Protein 3RKQ (pdb70)

Structure (mmCIF, N/CA/C/O backbone):
data_3RKQ
#
_entry.id   3RKQ
#
_cell.length_a   71.450
_cell.length_b   71.450
_cell.length_c   94.330
_cell.angle_alpha   90.00
_cell.angle_beta   90.00
_cell.angle_gamma   120.00
#
_symmetry.space_group_name_H-M   'P 65'
#
loop_
_entity.id
_entity.type
_entity.pdbx_description
1 polymer 'Homeobox protein Nkx-2.5'
2 polymer 'ANF-242 DNA'
3 polymer 'ANF-242 DNA'
4 non-polymer 'MAGNESIUM ION'
5 water water
#
loop_
_atom_site.group_PDB
_atom_site.id
_atom_site.type_symbol
_atom_site.label_atom_id
_atom_site.label_alt_id
_atom_site.label_comp_id
_atom_site.label_asym_id
_atom_site.label_entity_id
_atom_site.label_seq_id
_atom_site.pdbx_PDB_ins_code
_atom_site.Cartn_x
_atom_site.Cartn_y
_atom_site.Cartn_z
_atom_site.occupancy
_atom_site.B_iso_or_equiv
_atom_site.auth_seq_id
_atom_site.auth_comp_id
_atom_site.auth_asym_id
_atom_site.auth_atom_id
_atom_site.pdbx_PDB_model_num
ATOM 1 N N . GLY A 1 1 ? -48.536 35.649 -10.355 1.00 19.62 137 GLY A N 1
ATOM 2 C CA . GLY A 1 1 ? -48.037 35.102 -11.644 1.00 22.36 137 GLY A CA 1
ATOM 3 C C . GLY A 1 1 ? -48.553 33.702 -11.925 1.00 23.44 137 GLY A C 1
ATOM 4 O O . GLY A 1 1 ? -49.158 33.069 -11.061 1.00 23.73 137 GLY A O 1
ATOM 5 N N . ARG A 1 2 ? -48.325 33.213 -13.139 1.00 24.30 138 ARG A N 1
ATOM 6 C CA . ARG A 1 2 ? -48.767 31.872 -13.500 1.00 25.49 138 ARG A CA 1
ATOM 7 C C . ARG A 1 2 ? -47.903 30.844 -12.764 1.00 25.21 138 ARG A C 1
ATOM 8 O O . ARG A 1 2 ? -46.699 31.034 -12.605 1.00 25.19 138 ARG A O 1
ATOM 16 N N . ARG A 1 3 ? -48.521 29.764 -12.302 1.00 25.11 139 ARG A N 1
ATOM 17 C CA . ARG A 1 3 ? -47.787 28.714 -11.606 1.00 24.75 139 ARG A CA 1
ATOM 18 C C . ARG A 1 3 ? -48.220 27.368 -12.174 1.00 24.12 139 ARG A C 1
ATOM 19 O O . ARG A 1 3 ? -49.332 27.241 -12.676 1.00 24.37 139 ARG A O 1
ATOM 27 N N . LYS A 1 4 ? -47.339 26.374 -12.118 1.00 23.52 140 LYS A N 1
ATOM 28 C CA . LYS A 1 4 ? -47.647 25.061 -12.680 1.00 24.38 140 LYS A CA 1
ATOM 29 C C . LYS A 1 4 ? -48.943 24.472 -12.126 1.00 22.88 140 LYS A C 1
ATOM 30 O O . LYS A 1 4 ? -49.210 24.556 -10.928 1.00 23.25 140 LYS A O 1
ATOM 36 N N . PRO A 1 5 ? -49.770 23.868 -13.000 1.00 21.91 141 PRO A N 1
ATOM 37 C CA . PRO A 1 5 ? -51.040 23.270 -12.575 1.00 21.20 141 PRO A CA 1
ATOM 38 C C . PRO A 1 5 ? -50.926 21.864 -11.976 1.00 20.99 141 PRO A C 1
ATOM 39 O O . PRO A 1 5 ? -50.039 21.081 -12.330 1.00 20.14 141 PRO A O 1
ATOM 43 N N . ARG A 1 6 ? -51.839 21.564 -11.061 1.00 20.87 142 ARG A N 1
ATOM 44 C CA . ARG A 1 6 ? -51.900 20.252 -10.441 1.00 20.08 142 ARG A CA 1
ATOM 45 C C . ARG A 1 6 ? -52.557 19.372 -11.498 1.00 20.27 142 ARG A C 1
ATOM 46 O O . ARG A 1 6 ? -53.614 19.719 -12.012 1.00 21.64 142 ARG A O 1
ATOM 54 N N . VAL A 1 7 ? -51.924 18.257 -11.848 1.00 19.65 143 VAL A N 1
ATOM 55 C CA . VAL A 1 7 ? -52.497 17.349 -12.829 1.00 19.67 143 VAL A CA 1
ATOM 56 C C . VAL A 1 7 ? -52.986 16.077 -12.135 1.00 18.96 143 VAL A C 1
ATOM 57 O O . VAL A 1 7 ? -52.270 15.458 -11.353 1.00 15.93 143 VAL A O 1
ATOM 61 N N . LEU A 1 8 ? -54.231 15.712 -12.419 1.00 18.61 144 LEU A N 1
ATOM 62 C CA . LEU A 1 8 ? -54.838 14.532 -11.834 1.00 17.53 144 LEU A CA 1
ATOM 63 C C . LEU A 1 8 ? -54.184 13.276 -12.393 1.00 16.68 144 LEU A C 1
ATOM 64 O O . LEU A 1 8 ? -53.592 13.294 -13.479 1.00 15.72 144 LEU A O 1
ATOM 69 N N . PHE A 1 9 ? -54.273 12.189 -11.631 1.00 15.45 145 PHE A N 1
ATOM 70 C CA . PHE A 1 9 ? -53.720 10.921 -12.072 1.00 15.05 145 PHE A CA 1
ATOM 71 C C . PHE A 1 9 ? -54.840 10.193 -12.813 1.00 13.53 145 PHE A C 1
ATOM 72 O O . PHE A 1 9 ? -56.011 10.305 -12.448 1.00 15.07 145 PHE A O 1
ATOM 80 N N . SER A 1 10 ? -54.478 9.469 -13.864 1.00 13.99 146 SER A N 1
ATOM 81 C CA . SER A 1 10 ? -55.460 8.754 -14.670 1.00 14.16 146 SER A CA 1
ATOM 82 C C . SER A 1 10 ? -56.119 7.618 -13.908 1.00 15.17 146 SER A C 1
ATOM 83 O O . SER A 1 10 ? -55.615 7.144 -12.884 1.00 14.81 146 SER A O 1
ATOM 86 N N . GLN A 1 11 ? -57.259 7.180 -14.414 1.00 14.94 147 GLN A N 1
ATOM 87 C CA . GLN A 1 11 ? -57.966 6.099 -13.769 1.00 16.97 147 GLN A CA 1
ATOM 88 C C . GLN A 1 11 ? -57.019 4.909 -13.681 1.00 15.47 147 GLN A C 1
ATOM 89 O O . GLN A 1 11 ? -56.947 4.239 -12.656 1.00 16.32 147 GLN A O 1
ATOM 95 N N . ALA A 1 12 ? -56.274 4.668 -14.754 1.00 16.05 148 ALA A N 1
ATOM 96 C CA . ALA A 1 12 ? -55.330 3.555 -14.801 1.00 15.08 148 ALA A CA 1
ATOM 97 C C . ALA A 1 12 ? -54.224 3.689 -13.746 1.00 15.07 148 ALA A C 1
ATOM 98 O O . ALA A 1 12 ? -53.872 2.706 -13.097 1.00 14.14 148 ALA A O 1
ATOM 100 N N . GLN A 1 13 ? -53.680 4.895 -13.575 1.00 14.23 149 GLN A N 1
ATOM 101 C CA . GLN A 1 13 ? -52.629 5.120 -12.576 1.00 14.28 149 GLN A CA 1
ATOM 102 C C . GLN A 1 13 ? -53.159 4.910 -11.153 1.00 13.62 149 GLN A C 1
ATOM 103 O O . GLN A 1 13 ? -52.539 4.223 -10.346 1.00 14.49 149 GLN A O 1
ATOM 109 N N . VAL A 1 14 ? -54.306 5.510 -10.845 1.00 15.11 150 VAL A N 1
ATOM 110 C CA . VAL A 1 14 ? -54.904 5.389 -9.517 1.00 13.58 150 VAL A CA 1
ATOM 111 C C . VAL A 1 14 ? -55.258 3.937 -9.223 1.00 14.93 150 VAL A C 1
ATOM 112 O O . VAL A 1 14 ? -55.139 3.481 -8.087 1.00 14.88 150 VAL A O 1
ATOM 116 N N . TYR A 1 15 ? -55.694 3.212 -10.251 1.00 15.38 151 TYR A N 1
ATOM 117 C CA . TYR A 1 15 ? -56.057 1.811 -10.082 1.00 16.04 151 TYR A CA 1
ATOM 118 C C . TYR A 1 15 ? -54.825 1.011 -9.648 1.00 14.84 151 TYR A C 1
ATOM 119 O O . TYR A 1 15 ? -54.895 0.185 -8.742 1.00 13.70 151 TYR A O 1
ATOM 128 N N . GLU A 1 16 ? -53.695 1.269 -10.297 1.00 14.05 152 GLU A N 1
ATOM 129 C CA . GLU A 1 16 ? -52.453 0.578 -9.971 1.00 14.43 152 GLU A CA 1
ATOM 130 C C . GLU A 1 16 ? -51.927 0.998 -8.592 1.00 14.36 152 GLU A C 1
ATOM 131 O O . GLU A 1 16 ? -51.360 0.183 -7.859 1.00 13.58 152 GLU A O 1
ATOM 137 N N . LEU A 1 17 ? -52.112 2.270 -8.242 1.00 13.70 153 LEU A N 1
ATOM 138 C CA . LEU A 1 17 ? -51.672 2.773 -6.944 1.00 12.26 153 LEU A CA 1
ATOM 139 C C . LEU A 1 17 ? -52.491 2.113 -5.835 1.00 13.22 153 LEU A C 1
ATOM 140 O O . LEU A 1 17 ? -51.940 1.671 -4.832 1.00 13.70 153 LEU A O 1
ATOM 145 N N . GLU A 1 18 ? -53.810 2.049 -6.027 1.00 13.34 154 GLU A N 1
ATOM 146 C CA . GLU A 1 18 ? -54.711 1.433 -5.053 1.00 13.82 154 GLU A CA 1
ATOM 147 C C . GLU A 1 18 ? -54.447 -0.074 -4.957 1.00 12.99 154 GLU A C 1
ATOM 148 O O . GLU A 1 18 ? -54.685 -0.683 -3.922 1.00 13.01 154 GLU A O 1
ATOM 154 N N . ARG A 1 19 ? -53.974 -0.675 -6.044 1.00 14.53 155 ARG A N 1
ATOM 155 C CA . ARG A 1 19 ? -53.674 -2.106 -6.046 1.00 14.02 155 ARG A CA 1
ATOM 156 C C . ARG A 1 19 ? -52.469 -2.359 -5.148 1.00 15.05 155 ARG A C 1
ATOM 157 O O . ARG A 1 19 ? -52.500 -3.244 -4.301 1.00 14.15 155 ARG A O 1
ATOM 165 N N . ARG A 1 20 ? -51.407 -1.577 -5.343 1.00 15.45 156 ARG A N 1
ATOM 166 C CA . ARG A 1 20 ? -50.190 -1.710 -4.542 1.00 17.00 156 ARG A CA 1
ATOM 167 C C . ARG A 1 20 ? -50.474 -1.376 -3.068 1.00 16.24 156 ARG A C 1
ATOM 168 O O . ARG A 1 20 ? -49.915 -2.003 -2.172 1.00 15.80 156 ARG A O 1
ATOM 176 N N . PHE A 1 21 ? -51.339 -0.393 -2.823 1.00 14.93 157 PHE A N 1
ATOM 177 C CA . PHE A 1 21 ? -51.674 0.022 -1.461 1.00 14.83 157 PHE A CA 1
ATOM 178 C C . PHE A 1 21 ? -52.357 -1.098 -0.664 1.00 15.95 157 PHE A C 1
ATOM 179 O O . PHE A 1 21 ? -52.230 -1.166 0.561 1.00 15.89 157 PHE A O 1
ATOM 187 N N . LYS A 1 22 ? -53.083 -1.967 -1.360 1.00 15.49 158 LYS A N 1
ATOM 188 C CA . LYS A 1 22 ? -53.750 -3.090 -0.712 1.00 16.66 158 LYS A CA 1
ATOM 189 C C . LYS A 1 22 ? -52.710 -4.154 -0.385 1.00 17.10 158 LYS A C 1
ATOM 190 O O . LYS A 1 22 ? -52.982 -5.073 0.386 1.00 18.51 158 LYS A O 1
ATOM 196 N N . GLN A 1 23 ? -51.523 -4.025 -0.978 1.00 16.34 159 GLN A N 1
ATOM 197 C CA . GLN A 1 23 ? -50.427 -4.960 -0.731 1.00 16.97 159 GLN A CA 1
ATOM 198 C C . GLN A 1 23 ? -49.465 -4.411 0.316 1.00 16.74 159 GLN A C 1
ATOM 199 O O . GLN A 1 23 ? -48.907 -5.167 1.105 1.00 17.64 159 GLN A O 1
ATOM 205 N N . GLN A 1 24 ? -49.257 -3.095 0.292 1.00 16.94 160 GLN A N 1
ATOM 206 C CA . GLN A 1 24 ? -48.334 -2.417 1.205 1.00 15.87 160 GLN A CA 1
ATOM 207 C C . GLN A 1 24 ? -48.780 -0.991 1.512 1.00 15.94 160 GLN A C 1
ATOM 208 O O . GLN A 1 24 ? -49.031 -0.201 0.597 1.00 15.11 160 GLN A O 1
ATOM 214 N N . ARG A 1 25 ? -48.860 -0.659 2.797 1.00 16.32 161 ARG A N 1
ATOM 215 C CA . ARG A 1 25 ? -49.248 0.684 3.217 1.00 15.72 161 ARG A CA 1
ATOM 216 C C . ARG A 1 25 ? -48.071 1.637 3.084 1.00 13.95 161 ARG A C 1
ATOM 217 O O . ARG A 1 25 ? -48.255 2.850 3.008 1.00 12.59 161 ARG A O 1
ATOM 225 N N . TYR A 1 26 ? -46.866 1.072 3.066 1.00 14.17 162 TYR A N 1
ATOM 226 C CA . TYR A 1 26 ? -45.633 1.840 2.944 1.00 14.69 162 TYR A CA 1
ATOM 227 C C . TYR A 1 26 ? -44.704 1.151 1.954 1.00 16.72 162 TYR A C 1
ATOM 228 O O . TYR A 1 26 ? -44.711 -0.078 1.842 1.00 15.70 162 TYR A O 1
ATOM 237 N N . LEU A 1 27 ? -43.898 1.950 1.256 1.00 16.73 163 LEU A N 1
ATOM 238 C CA . LEU A 1 27 ? -42.944 1.444 0.271 1.00 16.59 163 LEU A CA 1
ATOM 239 C C . LEU A 1 27 ? -41.542 1.960 0.582 1.00 17.13 163 LEU A C 1
ATOM 240 O O . LEU A 1 27 ? -41.379 3.008 1.200 1.00 18.02 163 LEU A O 1
ATOM 245 N N . SER A 1 28 ? -40.531 1.215 0.149 1.00 18.28 164 SER A N 1
ATOM 246 C CA . SER A 1 28 ? -39.149 1.631 0.334 1.00 19.28 164 SER A CA 1
ATOM 247 C C . SER A 1 28 ? -38.816 2.476 -0.895 1.00 19.53 164 SER A C 1
ATOM 248 O O . SER A 1 28 ? -39.612 2.538 -1.831 1.00 19.70 164 SER A O 1
ATOM 251 N N . ALA A 1 29 ? -37.653 3.124 -0.894 1.00 19.98 165 ALA A N 1
ATOM 252 C CA . ALA A 1 29 ? -37.244 3.962 -2.024 1.00 19.42 165 ALA A CA 1
ATOM 253 C C . ALA A 1 29 ? -37.178 3.161 -3.329 1.00 19.05 165 ALA A C 1
ATOM 254 O O . ALA A 1 29 ? -37.613 3.636 -4.373 1.00 18.38 165 ALA A O 1
ATOM 256 N N . PRO A 1 30 ? -36.622 1.938 -3.288 1.00 18.70 166 PRO A N 1
ATOM 257 C CA . PRO A 1 30 ? -36.540 1.137 -4.509 1.00 18.65 166 PRO A CA 1
ATOM 258 C C . PRO A 1 30 ? -37.929 0.772 -5.023 1.00 18.67 166 PRO A C 1
ATOM 259 O O . PRO A 1 30 ? -38.160 0.734 -6.230 1.00 19.74 166 PRO A O 1
ATOM 263 N N . GLU A 1 31 ? -38.845 0.499 -4.094 1.00 18.95 167 GLU A N 1
ATOM 264 C CA . GLU A 1 31 ? -40.219 0.136 -4.433 1.00 18.76 167 GLU A CA 1
ATOM 265 C C . GLU A 1 31 ? -40.970 1.351 -4.985 1.00 18.40 167 GLU A C 1
ATOM 266 O O . GLU A 1 31 ? -41.782 1.222 -5.909 1.00 18.03 167 GLU A O 1
ATOM 272 N N . ARG A 1 32 ? -40.694 2.522 -4.416 1.00 17.49 168 ARG A N 1
ATOM 273 C CA . ARG A 1 32 ? -41.332 3.765 -4.852 1.00 19.50 168 ARG A CA 1
ATOM 274 C C . ARG A 1 32 ? -40.849 4.229 -6.228 1.00 19.23 168 ARG A C 1
ATOM 275 O O . ARG A 1 32 ? -41.616 4.799 -7.007 1.00 17.28 168 ARG A O 1
ATOM 283 N N . ASP A 1 33 ? -39.573 3.991 -6.517 1.00 20.59 169 ASP A N 1
ATOM 284 C CA . ASP A 1 33 ? -38.999 4.387 -7.796 1.00 21.72 169 ASP A CA 1
ATOM 285 C C . ASP A 1 33 ? -39.436 3.447 -8.901 1.00 21.70 169 ASP A C 1
ATOM 286 O O . ASP A 1 33 ? -39.662 3.879 -10.029 1.00 23.61 169 ASP A O 1
ATOM 291 N N . GLN A 1 34 ? -39.553 2.161 -8.587 1.00 20.34 170 GLN A N 1
ATOM 292 C CA . GLN A 1 34 ? -39.964 1.199 -9.591 1.00 19.92 170 GLN A CA 1
ATOM 293 C C . GLN A 1 34 ? -41.422 1.415 -9.974 1.00 19.45 170 GLN A C 1
ATOM 294 O O . GLN A 1 34 ? -41.802 1.223 -11.131 1.00 20.18 170 GLN A O 1
ATOM 300 N N . LEU A 1 35 ? -42.237 1.823 -9.007 1.00 18.57 171 LEU A N 1
ATOM 301 C CA . LEU A 1 35 ? -43.656 2.077 -9.266 1.00 17.55 171 LEU A CA 1
ATOM 302 C C . LEU A 1 35 ? -43.814 3.383 -10.044 1.00 17.62 171 LEU A C 1
ATOM 303 O O . LEU A 1 35 ? -44.639 3.482 -10.948 1.00 16.53 171 LEU A O 1
ATOM 308 N N . ALA A 1 36 ? -43.010 4.380 -9.691 1.00 18.62 172 ALA A N 1
ATOM 309 C CA . ALA A 1 36 ? -43.053 5.670 -10.363 1.00 19.01 172 ALA A CA 1
ATOM 310 C C . ALA A 1 36 ? -42.710 5.474 -11.833 1.00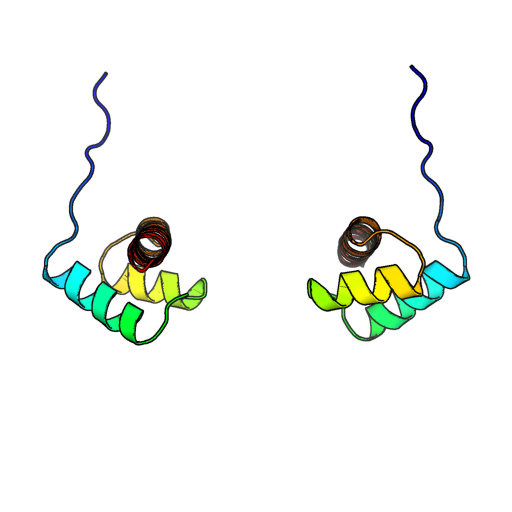 20.54 172 ALA A C 1
ATOM 311 O O . ALA A 1 36 ? -43.408 5.976 -12.718 1.00 21.16 172 ALA A O 1
ATOM 313 N N . SER A 1 37 ? -41.632 4.743 -12.094 1.00 21.13 173 SER A N 1
ATOM 314 C CA . SER A 1 37 ? -41.214 4.493 -13.470 1.00 23.37 173 SER A CA 1
ATOM 315 C C . SER A 1 37 ? -42.373 3.887 -14.255 1.00 23.74 173 SER A C 1
ATOM 316 O O . SER A 1 37 ? -42.723 4.371 -15.329 1.00 25.95 173 SER A O 1
ATOM 319 N N . VAL A 1 38 ? -42.959 2.829 -13.700 1.00 22.29 174 VAL A N 1
ATOM 320 C CA . VAL A 1 38 ? -44.085 2.120 -14.300 1.00 21.49 174 VAL A CA 1
ATOM 321 C C . VAL A 1 38 ? -45.287 3.000 -14.643 1.00 21.52 174 VAL A C 1
ATOM 322 O O . VAL A 1 38 ? -45.881 2.851 -15.708 1.00 21.10 174 VAL A O 1
ATOM 326 N N . LEU A 1 39 ? -45.645 3.905 -13.734 1.00 21.98 175 LEU A N 1
ATOM 327 C CA . LEU A 1 39 ? -46.808 4.784 -13.913 1.00 21.33 175 LEU A CA 1
ATOM 328 C C . LEU A 1 39 ? -46.575 6.118 -14.614 1.00 21.16 175 LEU A C 1
ATOM 329 O O . LEU A 1 39 ? -47.524 6.861 -14.840 1.00 21.08 175 LEU A O 1
ATOM 334 N N . LYS A 1 40 ? -45.326 6.425 -14.944 1.00 21.57 176 LYS A N 1
ATOM 335 C CA . LYS A 1 40 ? -44.988 7.690 -15.595 1.00 21.99 176 LYS A CA 1
ATOM 336 C C . LYS A 1 40 ? -45.181 8.888 -14.658 1.00 21.07 176 LYS A C 1
ATOM 337 O O . LYS A 1 40 ? -45.605 9.961 -15.088 1.00 21.60 176 LYS A O 1
ATOM 343 N N . LEU A 1 41 ? -44.889 8.688 -13.374 1.00 19.63 177 LEU A N 1
ATOM 344 C CA . LEU A 1 41 ? -44.985 9.750 -12.364 1.00 19.37 177 LEU A CA 1
ATOM 345 C C . LEU A 1 41 ? -43.620 9.801 -11.682 1.00 19.22 177 LEU A C 1
ATOM 346 O O . LEU A 1 41 ? -42.850 8.842 -11.785 1.00 21.12 177 LEU A O 1
ATOM 351 N N . THR A 1 42 ? -43.296 10.904 -11.016 1.00 18.68 178 THR A N 1
ATOM 352 C CA . THR A 1 42 ? -42.003 10.988 -10.345 1.00 18.76 178 THR A CA 1
ATOM 353 C C . THR A 1 42 ? -42.105 10.219 -9.044 1.00 19.88 178 THR A C 1
ATOM 354 O O . THR A 1 42 ? -43.204 9.890 -8.597 1.00 19.86 178 THR A O 1
ATOM 358 N N . SER A 1 43 ? -40.962 9.941 -8.429 1.00 20.74 179 SER A N 1
ATOM 359 C CA . SER A 1 43 ? -40.953 9.199 -7.179 1.00 21.50 179 SER A CA 1
ATOM 360 C C . SER A 1 43 ? -41.578 10.012 -6.051 1.00 20.10 179 SER A C 1
ATOM 361 O O . SER A 1 43 ? -42.114 9.450 -5.102 1.00 21.14 179 SER A O 1
ATOM 364 N N . THR A 1 44 ? -41.510 11.334 -6.156 1.00 20.89 180 THR A N 1
ATOM 365 C CA . THR A 1 44 ? -42.092 12.195 -5.135 1.00 20.88 180 THR A CA 1
ATOM 366 C C . THR A 1 44 ? -43.609 12.117 -5.193 1.00 19.86 180 THR A C 1
ATOM 367 O O . THR A 1 44 ? -44.273 12.036 -4.164 1.00 20.39 180 THR A O 1
ATOM 371 N N . GLN A 1 45 ? -44.161 12.140 -6.400 1.00 19.37 181 GLN A N 1
ATOM 372 C CA . GLN A 1 45 ? -45.607 12.067 -6.544 1.00 16.33 181 GLN A CA 1
ATOM 373 C C . GLN A 1 45 ? -46.124 10.762 -5.971 1.00 15.74 181 GLN A C 1
ATOM 374 O O . GLN A 1 45 ? -47.185 10.731 -5.351 1.00 15.95 181 GLN A O 1
ATOM 380 N N . VAL A 1 46 ? -45.371 9.687 -6.173 1.00 14.96 182 VAL A N 1
ATOM 381 C CA . VAL A 1 46 ? -45.767 8.384 -5.642 1.00 16.10 182 VAL A CA 1
ATOM 382 C C . VAL A 1 46 ? -45.677 8.433 -4.120 1.00 16.17 182 VAL A C 1
ATOM 383 O O . VAL A 1 46 ? -46.609 8.038 -3.418 1.00 14.23 182 VAL A O 1
ATOM 387 N N . LYS A 1 47 ? -44.554 8.942 -3.622 1.00 16.45 183 LYS A N 1
ATOM 388 C CA . LYS A 1 47 ? -44.323 9.076 -2.191 1.00 16.47 183 LYS A CA 1
ATOM 389 C C . LYS A 1 47 ? -45.455 9.882 -1.564 1.00 15.90 183 LYS A C 1
ATOM 390 O O . LYS A 1 47 ? -46.003 9.501 -0.528 1.00 15.98 183 LYS A O 1
ATOM 396 N N . ILE A 1 48 ? -45.801 10.997 -2.203 1.00 15.73 184 ILE A N 1
ATOM 397 C CA . ILE A 1 48 ? -46.864 11.871 -1.717 1.00 14.67 184 ILE A CA 1
ATOM 398 C C . ILE A 1 48 ? -48.248 11.221 -1.825 1.00 13.83 184 ILE A C 1
ATOM 399 O O . ILE A 1 48 ? -49.129 11.504 -1.011 1.00 15.08 184 ILE A O 1
ATOM 404 N N . TRP A 1 49 ? -48.446 10.354 -2.815 1.00 12.63 185 TRP A N 1
ATOM 405 C CA . TRP A 1 49 ? -49.737 9.694 -2.966 1.00 12.66 185 TRP A CA 1
ATOM 406 C C . TRP A 1 49 ? -49.960 8.680 -1.837 1.00 14.01 185 TRP A C 1
ATOM 407 O O . TRP A 1 49 ? -51.059 8.588 -1.279 1.00 15.41 185 TRP A O 1
ATOM 418 N N . PHE A 1 50 ? -48.920 7.924 -1.497 1.00 14.27 186 PHE A N 1
ATOM 419 C CA . PHE A 1 50 ? -49.020 6.940 -0.415 1.00 13.54 186 PHE A CA 1
ATOM 420 C C . PHE A 1 50 ? -49.217 7.647 0.919 1.00 13.53 186 PHE A C 1
ATOM 421 O O . PHE A 1 50 ? -49.934 7.155 1.786 1.00 13.53 186 PHE A O 1
ATOM 429 N N . GLN A 1 51 ? -48.575 8.805 1.070 1.00 14.53 187 GLN A N 1
ATOM 430 C CA . GLN A 1 51 ? -48.678 9.609 2.284 1.00 15.81 187 GLN A CA 1
ATOM 431 C C . GLN A 1 51 ? -50.132 10.040 2.439 1.00 15.31 187 GLN A C 1
ATOM 432 O O . GLN A 1 51 ? -50.753 9.819 3.481 1.00 15.02 187 GLN A O 1
ATOM 438 N N . ASN A 1 52 ? -50.675 10.640 1.380 1.00 14.47 188 ASN A N 1
ATOM 439 C CA . ASN A 1 52 ? -52.059 11.097 1.371 1.00 13.52 188 ASN A CA 1
ATOM 440 C C . ASN A 1 52 ? -53.047 9.955 1.533 1.00 13.25 188 ASN A C 1
ATOM 441 O O . ASN A 1 52 ? -54.027 10.083 2.262 1.00 14.31 188 ASN A O 1
ATOM 446 N N . ARG A 1 53 ? -52.800 8.846 0.839 1.00 12.96 189 ARG A N 1
ATOM 447 C CA . ARG A 1 53 ? -53.701 7.703 0.907 1.00 14.96 189 ARG A CA 1
ATOM 448 C C . ARG A 1 53 ? -53.788 7.178 2.335 1.00 15.29 189 ARG A C 1
ATOM 449 O O . ARG A 1 53 ? -54.865 6.844 2.826 1.00 16.67 189 ARG A O 1
ATOM 457 N N . ARG A 1 54 ? -52.648 7.119 3.009 1.00 16.10 190 ARG A N 1
ATOM 458 C CA . ARG A 1 54 ? -52.618 6.658 4.387 1.00 15.36 190 ARG A CA 1
ATOM 459 C C . ARG A 1 54 ? -53.418 7.590 5.306 1.00 16.26 190 ARG A C 1
ATOM 460 O O . ARG A 1 54 ? -54.214 7.132 6.124 1.00 16.00 190 ARG A O 1
ATOM 468 N N . TYR A 1 55 ? -53.209 8.895 5.176 1.00 16.51 191 TYR A N 1
ATOM 469 C CA . TYR A 1 55 ? -53.935 9.858 5.998 1.00 18.13 191 TYR A CA 1
ATOM 470 C C . TYR A 1 55 ? -55.447 9.686 5.824 1.00 20.53 191 TYR A C 1
ATOM 471 O O . TYR A 1 55 ? -56.200 9.739 6.807 1.00 21.06 191 TYR A O 1
ATOM 480 N N . LYS A 1 56 ? -55.880 9.485 4.576 1.00 21.88 192 LYS A N 1
ATOM 481 C CA . LYS A 1 56 ? -57.295 9.310 4.247 1.00 24.89 192 LYS A CA 1
ATOM 482 C C . LYS A 1 56 ? -57.828 7.958 4.706 1.00 27.30 192 LYS A C 1
ATOM 483 O O . LYS A 1 56 ? -59.030 7.788 4.901 1.00 27.65 192 LYS A O 1
ATOM 489 N N . SER A 1 57 ? -56.928 6.996 4.879 1.00 29.74 193 SER A N 1
ATOM 490 C CA . SER A 1 57 ? -57.307 5.664 5.336 1.00 30.97 193 SER A CA 1
ATOM 491 C C . SER A 1 57 ? -57.739 5.756 6.798 1.00 33.24 193 SER A C 1
ATOM 492 O O . SER A 1 57 ? -58.447 4.887 7.308 1.00 33.77 193 SER A O 1
ATOM 495 N N . LYS A 1 58 ? -57.309 6.828 7.459 1.00 35.64 194 LYS A N 1
ATOM 496 C CA . LYS A 1 58 ? -57.626 7.069 8.865 1.00 37.91 194 LYS A CA 1
ATOM 497 C C . LYS A 1 58 ? -59.011 7.694 9.015 1.00 38.80 194 LYS A C 1
ATOM 498 O O . LYS A 1 58 ? -59.915 6.991 9.511 1.00 40.45 194 LYS A O 1
ATOM 505 N N . GLY B 1 1 ? -23.204 35.307 25.640 1.00 21.11 137 GLY B N 1
ATOM 506 C CA . GLY B 1 1 ? -23.596 35.059 27.053 1.00 22.14 137 GLY B CA 1
ATOM 507 C C . GLY B 1 1 ? -23.081 33.717 27.526 1.00 23.01 137 GLY B C 1
ATOM 508 O O . GLY B 1 1 ? -22.278 33.089 26.837 1.00 22.74 137 GLY B O 1
ATOM 509 N N . ARG B 1 2 ? -23.526 33.282 28.702 1.00 24.52 138 ARG B N 1
ATOM 510 C CA . ARG B 1 2 ? -23.119 31.985 29.244 1.00 26.24 138 ARG B CA 1
ATOM 511 C C . ARG B 1 2 ? -23.787 30.878 28.438 1.00 26.71 138 ARG B C 1
ATOM 512 O O . ARG B 1 2 ? -24.950 30.996 28.055 1.00 28.05 138 ARG B O 1
ATOM 520 N N . ARG B 1 3 ? -23.052 29.807 28.174 1.00 27.78 139 ARG B N 1
ATOM 521 C CA . ARG B 1 3 ? -23.599 28.684 27.421 1.00 27.84 139 ARG B CA 1
ATOM 522 C C . ARG B 1 3 ? -23.247 27.370 28.107 1.00 25.62 139 ARG B C 1
ATOM 523 O O . ARG B 1 3 ? -22.338 27.322 28.931 1.00 25.55 139 ARG B O 1
ATOM 531 N N . LYS B 1 4 ? -23.969 26.307 27.772 1.00 23.10 140 LYS B N 1
ATOM 532 C CA . LYS B 1 4 ? -23.707 25.005 28.379 1.00 23.21 140 LYS B CA 1
ATOM 533 C C . LYS B 1 4 ? -22.438 24.399 27.775 1.00 22.10 140 LYS B C 1
ATOM 534 O O . LYS B 1 4 ? -22.294 24.334 26.553 1.00 22.36 140 LYS B O 1
ATOM 540 N N . PRO B 1 5 ? -21.496 23.960 28.628 1.00 20.99 141 PRO B N 1
ATOM 541 C CA . PRO B 1 5 ? -20.231 23.363 28.182 1.00 20.46 141 PRO B CA 1
ATOM 542 C C . PRO B 1 5 ? -20.346 21.935 27.660 1.00 19.51 141 PRO B C 1
ATOM 543 O O . PRO B 1 5 ? -21.178 21.158 28.130 1.00 20.13 141 PRO B O 1
ATOM 547 N N . ARG B 1 6 ? -19.510 21.598 26.682 1.00 18.39 142 ARG B N 1
ATOM 548 C CA . ARG B 1 6 ? -19.491 20.242 26.142 1.00 16.84 142 ARG B CA 1
ATOM 549 C C . ARG B 1 6 ? -18.848 19.394 27.226 1.00 16.80 142 ARG B C 1
ATOM 550 O O . ARG B 1 6 ? -17.852 19.799 27.824 1.00 17.42 142 ARG B O 1
ATOM 558 N N . VAL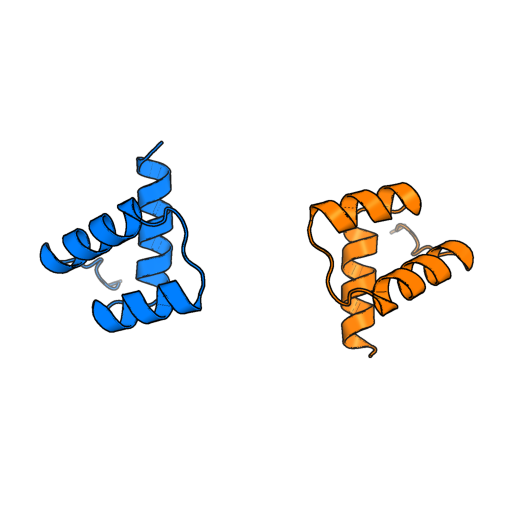 B 1 7 ? -19.434 18.239 27.506 1.00 14.93 143 VAL B N 1
ATOM 559 C CA . VAL B 1 7 ? -18.872 17.352 28.499 1.00 15.29 143 VAL B CA 1
ATOM 560 C C . VAL B 1 7 ? -18.419 16.081 27.784 1.00 15.49 143 VAL B C 1
ATOM 561 O O . VAL B 1 7 ? -19.177 15.461 27.037 1.00 15.33 143 VAL B O 1
ATOM 565 N N . LEU B 1 8 ? -17.158 15.725 27.999 1.00 16.45 144 LEU B N 1
ATOM 566 C CA . LEU B 1 8 ? -16.556 14.550 27.384 1.00 17.32 144 LEU B CA 1
ATOM 567 C C . LEU B 1 8 ? -17.136 13.259 27.939 1.00 17.59 144 LEU B C 1
ATOM 568 O O . LEU B 1 8 ? -17.530 13.193 29.107 1.00 18.54 144 LEU B O 1
ATOM 573 N N . PHE B 1 9 ? -17.189 12.236 27.086 1.00 17.56 145 PHE B N 1
ATOM 574 C CA . PHE B 1 9 ? -17.692 10.932 27.485 1.00 15.89 145 PHE B CA 1
ATOM 575 C C . PHE B 1 9 ? -16.536 10.239 28.211 1.00 14.93 145 PHE B C 1
ATOM 576 O O . PHE B 1 9 ? -15.382 10.328 27.781 1.00 16.17 145 P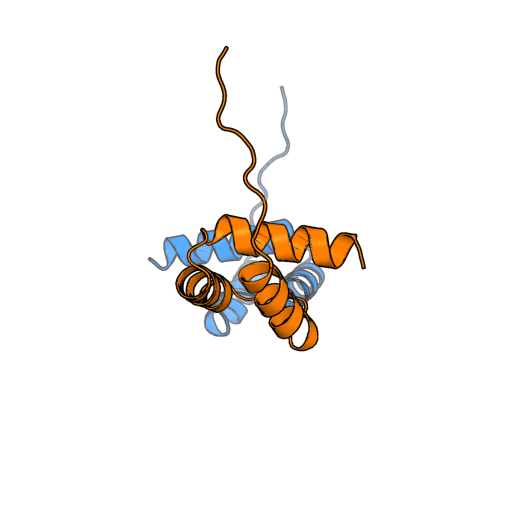HE B O 1
ATOM 584 N N . SER B 1 10 ? -16.850 9.566 29.314 1.00 14.32 146 SER B N 1
ATOM 585 C CA . SER B 1 10 ? -15.844 8.883 30.126 1.00 14.24 146 SER B CA 1
ATOM 586 C C . SER B 1 10 ? -15.203 7.696 29.433 1.00 15.69 146 SER B C 1
ATOM 587 O O . SER B 1 10 ? -15.644 7.254 28.369 1.00 16.06 146 SER B O 1
ATOM 590 N N . GLN B 1 11 ? -14.153 7.173 30.047 1.00 15.73 147 GLN B N 1
ATOM 591 C CA . GLN B 1 11 ? -13.461 6.037 29.474 1.00 17.48 147 GLN B CA 1
ATOM 592 C C . GLN B 1 11 ? -14.428 4.862 29.335 1.00 15.79 147 GLN B C 1
ATOM 593 O O . GLN B 1 11 ? -14.412 4.143 28.334 1.00 14.97 147 GLN B O 1
ATOM 599 N N . ALA B 1 12 ? -15.273 4.679 30.344 1.00 15.34 148 ALA B N 1
ATOM 600 C CA . ALA B 1 12 ? -16.233 3.588 30.339 1.00 14.61 148 ALA B CA 1
ATOM 601 C C . ALA B 1 12 ? -17.265 3.774 29.232 1.00 15.90 148 ALA B C 1
ATOM 602 O O . ALA B 1 12 ? -17.541 2.838 28.471 1.00 15.75 148 ALA B O 1
ATOM 604 N N . GLN B 1 13 ? -17.836 4.974 29.138 1.00 13.78 149 GLN B N 1
ATOM 605 C CA . GLN B 1 13 ? -18.839 5.248 28.110 1.00 14.77 149 GLN B CA 1
ATOM 606 C C . GLN B 1 13 ? -18.273 5.066 26.703 1.00 14.59 149 GLN B C 1
ATOM 607 O O . GLN B 1 13 ? -18.907 4.451 25.852 1.00 14.79 149 GLN B O 1
ATOM 613 N N . VAL B 1 14 ? -17.082 5.603 26.455 1.00 14.51 150 VAL B N 1
ATOM 614 C CA . VAL B 1 14 ? -16.460 5.477 25.142 1.00 14.52 150 VAL B CA 1
ATOM 615 C C . VAL B 1 14 ? -16.168 4.013 24.820 1.00 15.66 150 VAL B C 1
ATOM 616 O O . VAL B 1 14 ? -16.385 3.572 23.700 1.00 16.32 150 VAL B O 1
ATOM 620 N N . TYR B 1 15 ? -15.681 3.262 25.805 1.00 15.74 151 TYR B N 1
ATOM 621 C CA . TYR B 1 15 ? -15.375 1.852 25.603 1.00 15.83 151 TYR B CA 1
ATOM 622 C C . TYR B 1 15 ? -16.606 1.070 25.123 1.00 15.85 151 TYR B C 1
ATOM 623 O O . TYR B 1 15 ? -16.525 0.270 24.190 1.00 14.47 151 TYR B O 1
ATOM 632 N N . GLU B 1 16 ? -17.743 1.296 25.773 1.00 15.30 152 GLU B N 1
ATOM 633 C CA . GLU B 1 16 ? -18.972 0.602 25.408 1.00 15.48 152 GLU B CA 1
ATOM 634 C C . GLU B 1 16 ? -19.504 1.047 24.053 1.00 15.19 152 GLU B C 1
ATOM 635 O O . GLU B 1 16 ? -20.020 0.234 23.287 1.00 16.43 152 GLU B O 1
ATOM 641 N N . LEU B 1 17 ? -19.401 2.337 23.757 1.00 13.86 153 LEU B N 1
ATOM 642 C CA . LEU B 1 17 ? -19.855 2.832 22.467 1.00 13.68 153 LEU B CA 1
ATOM 643 C C . LEU B 1 17 ? -19.037 2.131 21.378 1.00 13.77 153 LEU B C 1
ATOM 644 O O . LEU B 1 17 ? -19.592 1.658 20.386 1.00 13.67 153 LEU B O 1
ATOM 649 N N . GLU B 1 18 ? -17.723 2.049 21.592 1.00 14.79 154 GLU B N 1
ATOM 650 C CA . GLU B 1 18 ? -16.796 1.419 20.649 1.00 15.16 154 GLU B CA 1
ATOM 651 C C . GLU B 1 18 ? -17.070 -0.077 20.538 1.00 15.24 154 GLU B C 1
ATOM 652 O O . GLU B 1 18 ? -17.045 -0.637 19.442 1.00 16.35 154 GLU B O 1
ATOM 658 N N . ARG B 1 19 ? -17.314 -0.721 21.677 1.00 15.61 155 ARG B N 1
ATOM 659 C CA . ARG B 1 19 ? -17.603 -2.155 21.706 1.00 15.21 155 ARG B CA 1
ATOM 660 C C . ARG B 1 19 ? -18.851 -2.438 20.892 1.00 15.08 155 ARG B C 1
ATOM 661 O O . ARG B 1 19 ? -18.930 -3.457 20.215 1.00 16.31 155 ARG B O 1
ATOM 669 N N . ARG B 1 20 ? -19.836 -1.543 20.971 1.00 15.52 156 ARG B N 1
ATOM 670 C CA . ARG B 1 20 ? -21.071 -1.708 20.206 1.00 15.69 156 ARG B CA 1
ATOM 671 C C . ARG B 1 20 ? -20.827 -1.397 18.740 1.00 15.95 156 ARG B C 1
ATOM 672 O O . ARG B 1 20 ? -21.392 -2.042 17.864 1.00 16.49 156 ARG B O 1
ATOM 680 N N . PHE B 1 21 ? -19.983 -0.404 18.473 1.00 15.83 157 PHE B N 1
ATOM 681 C CA . PHE B 1 21 ? -19.683 -0.021 17.102 1.00 15.53 157 PHE B CA 1
ATOM 682 C C . PHE B 1 21 ? -19.025 -1.189 16.358 1.00 16.72 157 PHE B C 1
ATOM 683 O O . PHE B 1 21 ? -19.204 -1.343 15.150 1.00 16.71 157 PHE B O 1
ATOM 691 N N . LYS B 1 22 ? -18.279 -2.019 17.084 1.00 16.59 158 LYS B N 1
ATOM 692 C CA . LYS B 1 22 ? -17.614 -3.166 16.471 1.00 17.83 158 LYS B CA 1
ATOM 693 C C . LYS B 1 22 ? -18.616 -4.214 16.002 1.00 18.62 158 LYS B C 1
ATOM 694 O O . LYS B 1 22 ? -18.285 -5.069 15.183 1.00 19.03 158 LYS B O 1
ATOM 700 N N . GLN B 1 23 ? -19.837 -4.142 16.527 1.00 18.22 159 GLN B N 1
ATOM 701 C CA . GLN B 1 23 ? -20.895 -5.081 16.159 1.00 17.93 159 GLN B CA 1
ATOM 702 C C . GLN B 1 23 ? -21.897 -4.475 15.175 1.00 18.02 159 GLN B C 1
ATOM 703 O O . GLN B 1 23 ? -22.439 -5.178 14.325 1.00 18.71 159 GLN B O 1
ATOM 709 N N . GLN B 1 24 ? -22.130 -3.169 15.290 1.00 17.16 160 GLN B N 1
ATOM 710 C CA . GLN B 1 24 ? -23.062 -2.448 14.423 1.00 16.37 160 GLN B CA 1
ATOM 711 C C . GLN B 1 24 ? -22.604 -1.010 14.197 1.00 16.74 160 GLN B C 1
ATOM 712 O O . GLN B 1 24 ? -22.354 -0.280 15.156 1.00 15.68 160 GLN B O 1
ATOM 718 N N . ARG B 1 25 ? -22.512 -0.601 12.935 1.00 17.01 161 ARG B N 1
ATOM 719 C CA . ARG B 1 25 ? -22.114 0.765 12.602 1.00 17.39 161 ARG B CA 1
ATOM 720 C C . ARG B 1 25 ? -23.335 1.671 12.715 1.00 16.70 161 ARG B C 1
ATOM 721 O O . ARG B 1 25 ? -23.209 2.876 12.943 1.00 16.56 161 ARG B O 1
ATOM 729 N N . TYR B 1 26 ? -24.514 1.078 12.536 1.00 14.86 162 TYR B N 1
ATOM 730 C CA . TYR B 1 26 ? -25.769 1.808 12.618 1.00 15.36 162 TYR B CA 1
ATOM 731 C C . TYR B 1 26 ? -26.694 1.184 13.649 1.00 17.82 162 TYR B C 1
ATOM 732 O O . TYR B 1 26 ? -26.828 -0.041 13.726 1.00 16.96 162 TYR B O 1
ATOM 741 N N . LEU B 1 27 ? -27.337 2.043 14.433 1.00 18.12 163 LEU B N 1
ATOM 742 C CA . LEU B 1 27 ? -28.275 1.612 15.460 1.00 17.93 163 LEU B CA 1
ATOM 743 C C . LEU B 1 27 ? -29.673 2.112 15.112 1.00 18.27 163 LEU B C 1
ATOM 744 O O . LEU B 1 27 ? -29.837 3.230 14.623 1.00 17.56 163 LEU B O 1
ATOM 749 N N . SER B 1 28 ? -30.673 1.272 15.358 1.00 18.82 164 SER B N 1
ATOM 750 C CA . SER B 1 28 ? -32.059 1.635 15.109 1.00 18.75 164 SER B CA 1
ATOM 751 C C . SER B 1 28 ? -32.523 2.512 16.268 1.00 19.89 164 SER B C 1
ATOM 752 O O . SER B 1 28 ? -31.855 2.578 17.307 1.00 19.03 164 SER B O 1
ATOM 755 N N . ALA B 1 29 ? -33.663 3.181 16.090 1.00 20.01 165 ALA B N 1
ATOM 756 C CA . ALA B 1 29 ? -34.228 4.053 17.124 1.00 20.66 165 ALA B CA 1
ATOM 757 C C . ALA B 1 29 ? -34.291 3.361 18.489 1.00 20.72 165 ALA B C 1
ATOM 758 O O . ALA B 1 29 ? -33.857 3.926 19.490 1.00 21.33 165 ALA B O 1
ATOM 760 N N . PRO B 1 30 ? -34.842 2.132 18.548 1.00 20.96 166 PRO B N 1
ATOM 761 C CA . PRO B 1 30 ? -34.937 1.394 19.813 1.00 20.68 166 PRO B CA 1
ATOM 762 C C . PRO B 1 30 ? -33.570 1.154 20.456 1.00 20.14 166 PRO B C 1
ATOM 763 O O . PRO B 1 30 ? -33.383 1.404 21.644 1.00 19.94 166 PRO B O 1
ATOM 767 N N . GLU B 1 31 ? -32.621 0.665 19.658 1.00 19.71 167 GLU B N 1
ATOM 768 C CA . GLU B 1 31 ? -31.276 0.373 20.145 1.00 19.46 167 GLU B CA 1
ATOM 769 C C . GLU B 1 31 ? -30.557 1.591 20.714 1.00 18.03 167 GLU B C 1
ATOM 770 O O . GLU B 1 31 ? -29.823 1.469 21.698 1.00 14.73 167 GLU B O 1
ATOM 776 N N . ARG B 1 32 ? -30.746 2.755 20.095 1.00 18.36 168 ARG B N 1
ATOM 777 C CA . ARG B 1 32 ? -30.110 3.973 20.601 1.00 19.43 168 ARG B CA 1
ATOM 778 C C . ARG B 1 32 ? -30.648 4.268 21.992 1.00 18.59 168 ARG B C 1
ATOM 779 O O . ARG B 1 32 ? -29.890 4.495 22.930 1.00 16.21 168 ARG B O 1
ATOM 787 N N . ASP B 1 33 ? -31.973 4.273 22.106 1.00 19.19 169 ASP B N 1
ATOM 788 C CA . ASP B 1 33 ? -32.640 4.530 23.375 1.00 21.73 169 ASP B CA 1
ATOM 789 C C . ASP B 1 33 ? -32.124 3.595 24.467 1.00 21.29 169 ASP B C 1
ATOM 790 O O . ASP B 1 33 ? -31.854 4.030 25.584 1.00 22.41 169 ASP B O 1
ATOM 795 N N . GLN B 1 34 ? -31.984 2.311 24.144 1.00 21.68 170 GLN B N 1
ATOM 796 C CA . GLN B 1 34 ? -31.511 1.339 25.121 1.00 21.55 170 GLN B CA 1
ATOM 797 C C . GLN B 1 34 ? -30.080 1.632 25.540 1.00 20.28 170 GLN B C 1
ATOM 798 O O . GLN B 1 34 ? -29.787 1.711 26.730 1.00 20.31 170 GLN B O 1
ATOM 804 N N . LEU B 1 35 ? -29.188 1.804 24.570 1.00 19.89 171 LEU B N 1
ATOM 805 C CA . LEU B 1 35 ? -27.788 2.080 24.885 1.00 18.59 171 LEU B CA 1
ATOM 806 C C . LEU B 1 35 ? -27.647 3.386 25.671 1.00 18.92 171 LEU B C 1
ATOM 807 O O . LEU B 1 35 ? -26.807 3.488 26.564 1.00 20.57 171 LEU B O 1
ATOM 812 N N . ALA B 1 36 ? -28.473 4.376 25.344 1.00 19.27 172 ALA B N 1
ATOM 813 C CA . ALA B 1 36 ? -28.443 5.667 26.029 1.00 19.70 172 ALA B CA 1
ATOM 814 C C . ALA B 1 36 ? -28.768 5.471 27.508 1.00 20.14 172 ALA B C 1
ATOM 815 O O . ALA B 1 36 ? -28.250 6.181 28.373 1.00 20.55 172 ALA B O 1
ATOM 817 N N . SER B 1 37 ? -29.635 4.505 27.788 1.00 20.18 173 SER B N 1
ATOM 818 C CA . SER B 1 37 ? -30.033 4.197 29.153 1.00 22.10 173 SER B CA 1
ATOM 819 C C . SER B 1 37 ? -28.894 3.492 29.887 1.00 21.96 173 SER B C 1
ATOM 820 O O . SER B 1 37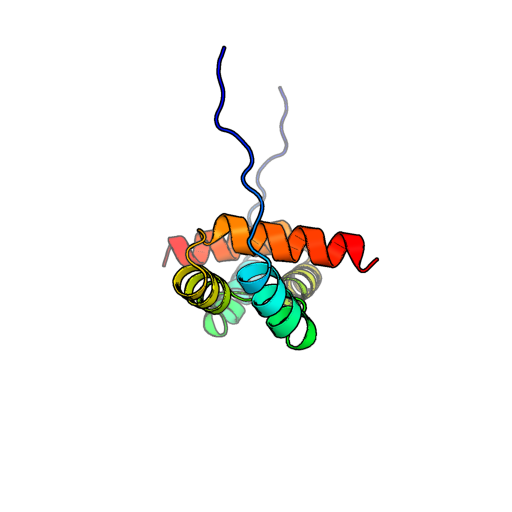 ? -28.615 3.781 31.051 1.00 23.76 173 SER B O 1
ATOM 823 N N . VAL B 1 38 ? -28.240 2.566 29.198 1.00 20.88 174 VAL B N 1
ATOM 824 C CA . VAL B 1 38 ? -27.120 1.829 29.762 1.00 21.37 174 VAL B CA 1
ATOM 825 C C . VAL B 1 38 ? -25.927 2.751 30.033 1.00 20.84 174 VAL B C 1
ATOM 826 O O . VAL B 1 38 ? -25.226 2.588 31.026 1.00 20.92 174 VAL B O 1
ATOM 830 N N . LEU B 1 39 ? -25.714 3.728 29.158 1.00 20.57 175 LEU B N 1
ATOM 831 C CA . LEU B 1 39 ? -24.589 4.655 29.289 1.00 19.80 175 LEU B CA 1
ATOM 832 C C . LEU B 1 39 ? -24.908 5.900 30.109 1.00 20.03 175 LEU B C 1
ATOM 833 O O . LEU B 1 39 ? -24.002 6.622 30.522 1.00 19.18 175 LEU B O 1
ATOM 838 N N . LYS B 1 40 ? -26.195 6.138 30.344 1.00 19.91 176 LYS B N 1
ATOM 839 C CA . LYS B 1 40 ? -26.659 7.317 31.069 1.00 21.09 176 LYS B CA 1
ATOM 840 C C . LYS B 1 40 ? -26.346 8.583 30.271 1.00 20.05 176 LYS B C 1
ATOM 841 O O . LYS B 1 40 ? -25.851 9.574 30.807 1.00 19.53 176 LYS B O 1
ATOM 847 N N . LEU B 1 41 ? -26.632 8.512 28.970 1.00 19.89 177 LEU B N 1
ATOM 848 C CA . LEU B 1 41 ? -26.450 9.614 28.023 1.00 18.87 177 LEU B CA 1
ATOM 849 C C . LEU B 1 41 ? -27.810 9.801 27.361 1.00 18.91 177 LEU B C 1
ATOM 850 O O . LEU B 1 41 ? -28.728 9.020 27.620 1.00 19.59 177 LEU B O 1
ATOM 855 N N . THR B 1 42 ? -27.958 10.819 26.520 1.00 17.78 178 THR B N 1
ATOM 856 C CA . THR B 1 42 ? -29.240 11.029 25.856 1.00 18.95 178 THR B CA 1
ATOM 857 C C . THR B 1 42 ? -29.249 10.268 24.541 1.00 19.61 178 THR B C 1
ATOM 858 O O . THR B 1 42 ? -28.192 9.983 23.980 1.00 19.02 178 THR B O 1
ATOM 862 N N . SER B 1 43 ? -30.443 9.929 24.058 1.00 20.92 179 SER B N 1
ATOM 863 C CA . SER B 1 43 ? -30.589 9.202 22.798 1.00 19.80 179 SER B CA 1
ATOM 864 C C . SER B 1 43 ? -29.820 9.919 21.704 1.00 19.37 179 SER B C 1
ATOM 865 O O . SER B 1 43 ? -29.092 9.295 20.934 1.00 18.46 179 SER B O 1
ATOM 868 N N . THR B 1 44 ? -30.000 11.238 21.654 1.00 18.79 180 THR B N 1
ATOM 869 C CA . THR B 1 44 ? -29.352 12.091 20.668 1.00 18.33 180 THR B CA 1
ATOM 870 C C . THR B 1 44 ? -27.837 12.002 20.744 1.00 17.47 180 THR B C 1
ATOM 871 O O . THR B 1 44 ? -27.164 11.969 19.710 1.00 16.11 180 THR B O 1
ATOM 875 N N . GLN B 1 45 ? -27.299 11.970 21.962 1.00 17.10 181 GLN B N 1
ATOM 876 C CA . GLN B 1 45 ? -25.852 11.882 22.131 1.00 16.77 181 GLN B CA 1
ATOM 877 C C . GLN B 1 45 ? -25.314 10.601 21.520 1.00 15.97 181 GLN B C 1
ATOM 878 O O . GLN B 1 45 ? -24.267 10.610 20.871 1.00 16.66 181 GLN B O 1
ATOM 884 N N . VAL B 1 46 ? -26.032 9.502 21.728 1.00 16.52 182 VAL B N 1
ATOM 885 C CA . VAL B 1 46 ? -25.639 8.203 21.176 1.00 17.19 182 VAL B CA 1
ATOM 886 C C . VAL B 1 46 ? -25.731 8.259 19.644 1.00 17.85 182 VAL B C 1
ATOM 887 O O . VAL B 1 46 ? -24.856 7.754 18.941 1.00 18.15 182 VAL B O 1
ATOM 891 N N . LYS B 1 47 ? -26.789 8.892 19.141 1.00 17.35 183 LYS B N 1
ATOM 892 C CA . LYS B 1 47 ? -27.002 9.055 17.705 1.00 16.22 183 LYS B CA 1
ATOM 893 C C . LYS B 1 47 ? -25.862 9.843 17.065 1.00 15.66 183 LYS B C 1
ATOM 894 O O . LYS B 1 47 ? -25.341 9.455 16.019 1.00 14.19 183 LYS B O 1
ATOM 900 N N . ILE B 1 48 ? -25.489 10.959 17.68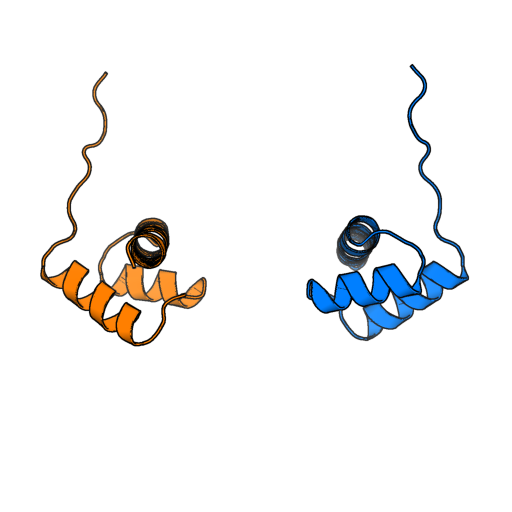9 1.00 14.17 184 ILE B N 1
ATOM 901 C CA . ILE B 1 48 ? -24.418 11.800 17.165 1.00 13.55 184 ILE B CA 1
ATOM 902 C C . ILE B 1 48 ? -23.051 11.112 17.292 1.00 13.30 184 ILE B C 1
ATOM 903 O O . ILE B 1 48 ? -22.210 11.235 16.395 1.00 12.58 184 ILE B O 1
ATOM 908 N N . TRP B 1 49 ? -22.829 10.379 18.386 1.00 13.69 185 TRP B N 1
ATOM 909 C CA . TRP B 1 49 ? -21.553 9.683 18.558 1.00 13.23 185 TRP B CA 1
ATOM 910 C C . TRP B 1 49 ? -21.329 8.698 17.402 1.00 14.50 185 TRP B C 1
ATOM 911 O O . TRP B 1 49 ? -20.229 8.631 16.837 1.00 14.35 185 TRP B O 1
ATOM 922 N N . PHE B 1 50 ? -22.371 7.931 17.065 1.00 14.70 186 PHE B N 1
ATOM 923 C CA . PHE B 1 50 ? -22.299 6.953 15.972 1.00 13.78 186 PHE B CA 1
ATOM 924 C C . PHE B 1 50 ? -22.107 7.654 14.643 1.00 13.56 186 PHE B C 1
ATOM 925 O O . PHE B 1 50 ? -21.343 7.193 13.801 1.00 15.10 186 PHE B O 1
ATOM 933 N N . GLN B 1 51 ? -22.795 8.781 14.469 1.00 13.86 187 GLN B N 1
ATOM 934 C CA . GLN B 1 51 ? -22.684 9.583 13.255 1.00 13.30 187 GLN B CA 1
ATOM 935 C C . GLN B 1 51 ? -21.249 10.078 13.057 1.00 13.72 187 GLN B C 1
ATOM 936 O O . GLN B 1 51 ? -20.692 9.976 11.963 1.00 13.48 187 GLN B O 1
ATOM 942 N N . ASN B 1 52 ? -20.652 10.621 14.116 1.00 14.17 188 ASN B N 1
ATOM 943 C CA . ASN B 1 52 ? -19.275 11.110 14.037 1.00 13.91 188 ASN B CA 1
ATOM 944 C C . ASN B 1 52 ? -18.319 9.931 13.894 1.00 13.15 188 ASN B C 1
ATOM 945 O O . ASN B 1 52 ? -17.274 10.047 13.256 1.00 14.27 188 ASN B O 1
ATOM 950 N N . ARG B 1 53 ? -18.677 8.801 14.499 1.00 12.42 189 ARG B N 1
ATOM 951 C CA . ARG B 1 53 ? -17.839 7.612 14.447 1.00 13.86 189 ARG B CA 1
ATOM 952 C C . ARG B 1 53 ? -17.774 7.030 13.032 1.00 14.29 189 ARG B C 1
ATOM 953 O O . ARG B 1 53 ? -16.710 6.590 12.590 1.00 14.47 189 ARG B O 1
ATOM 961 N N . ARG B 1 54 ? -18.906 7.028 12.326 1.00 15.24 190 ARG B N 1
ATOM 962 C CA . ARG B 1 54 ? -18.946 6.531 10.947 1.00 14.87 190 ARG B CA 1
ATOM 963 C C . ARG B 1 54 ? -18.127 7.494 10.077 1.00 16.99 190 ARG B C 1
ATOM 964 O O . ARG B 1 54 ? -17.457 7.076 9.132 1.00 19.77 190 ARG B O 1
ATOM 972 N N . TYR B 1 55 ? -18.205 8.786 10.386 1.00 17.47 191 TYR B N 1
ATOM 973 C CA . TYR B 1 55 ? -17.482 9.801 9.621 1.00 18.80 191 TYR B CA 1
ATOM 974 C C . TYR B 1 55 ? -15.976 9.695 9.834 1.00 21.43 191 TYR B C 1
ATOM 975 O O . TYR B 1 55 ? -15.203 9.722 8.870 1.00 22.91 191 TYR B O 1
ATOM 984 N N . LYS B 1 56 ? -15.572 9.588 11.099 1.00 23.08 192 LYS B N 1
ATOM 985 C CA . LYS B 1 56 ? -14.167 9.473 11.481 1.00 26.97 192 LYS B CA 1
ATOM 986 C C . LYS B 1 56 ? -13.541 8.251 10.821 1.00 28.68 192 LYS B C 1
ATOM 987 O O . LYS B 1 56 ? -12.432 8.320 10.292 1.00 29.57 192 LYS B O 1
ATOM 993 N N . SER B 1 57 ? -14.257 7.133 10.853 1.00 30.11 193 SER B N 1
ATOM 994 C CA . SER B 1 57 ? -13.770 5.898 10.252 1.00 31.75 193 SER B CA 1
ATOM 995 C C . SER B 1 57 ? -13.922 5.950 8.732 1.00 33.24 193 SER B C 1
ATOM 996 O O . SER B 1 57 ? -14.838 5.281 8.201 1.00 34.63 193 SER B O 1
#

B-factor: mean 22.93, std 8.13, range [3.24, 50.87]

Organism: Homo sapiens (NCBI:txid9606)

Foldseek 3Di:
DDDDDDDDADPVLVVVLVVVCVVPLDDDQVRLCVSCVVRVHHSVVSVVVSVVVNVVVD/DDDDDDDDQDPVLVVVLVVVCVVPLDDDQVRLCVSCVVRVHDSVVSVVVSVVVVVVD

Secondary structure (DSSP, 8-state):
---PPP-PPPHHHHHHHHHHHTT-SS--HHHHHHHHHHHT--HHHHHHHHHHHHHHH-/---PPP-PPPHHHHHHHHHHHTT-SS--HHHHHHHHHHHTS-HHHHHHHHHHHHHH-

Sequence (115 aa):
GRRKPRVLFSQAQVYELERRFKQQRYLSAPERDQLASVLKLTSTQVKIWFQNRRYKSKGRRKPRVLFSQAQVYELERRFKQQRYLSAPERDQLASVLKLTSTQVKIWFQNRRYKS

CATH classification: 1.10.10.60

InterPro domains:
  IPR001356 Homeodomain [PF00046] (139-195)
  IPR001356 Homeodomain [PS50071] (136-196)
  IPR001356 Homeodomain [SM00389] (138-200)
  IPR001356 Homeodomain [cd00086] (145-197)
  IPR009057 Homedomain-like superfamily [SSF46689] (132-197)
  IPR017970 Homeobox, conserved site [PS00027] (171-194)
  IPR020479 Homeodomain, metazoa [PR00024] (160-171)
  IPR020479 Homeodomain, metazoa [PR00024] (175-185)
  IPR020479 Homeodomain, metazoa [PR00024] (185-194)
  IPR050394 Homeobox NK-like transcription regulators [PTHR24340] (9-237)

Nearest PDB structures (foldseek):
  8r7f-assembly1_A  TM=9.324E-01  e=2.962E-05  Homo sapiens
  1b8i-assembly1_A  TM=9.873E-01  e=1.440E-04  Drosophila melanogaster
  3a01-assembly1_B  TM=9.471E-01  e=1.440E-04  Drosophila melanog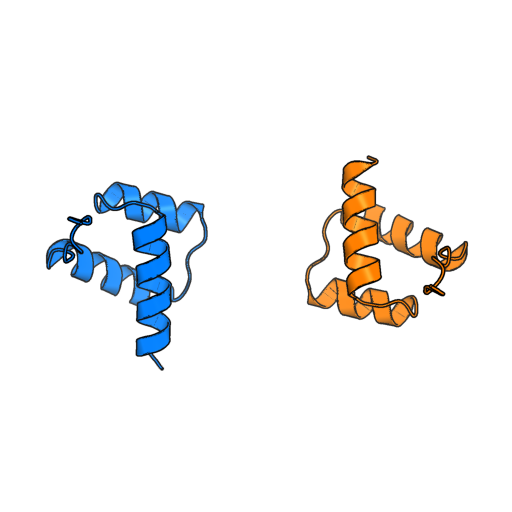aster
  5zjr-assembly1_A  TM=9.442E-01  e=1.643E-04  Drosophila melanogaster
  2r5y-assembly1_A  TM=9.322E-01  e=2.284E-04  Drosophila melanogaster

Radius of gyration: 22.23 Å; Cα contacts (8 Å, |Δi|>4): 48; chains: 2; bounding box: 44×40×47 Å

GO terms:
  GO:1990837 sequence-specific double-stranded DNA binding (F, IDA)
  GO:0003682 chromatin binding (F, IDA)
  GO:0045944 positive regulation of transcription by RNA polymerase II (P, IGI)
  GO:0003161 cardiac conduction system development (P, IMP)
  GO:0000978 RNA polymerase II cis-regulatory region sequence-specific DNA binding (F, IMP)
  GO:0001228 DNA-binding transcription activator activity, RNA polymerase II-specific (F, IMP)
  GO:0045944 positive regulation of transcription by RNA polymerase II (P, IMP)
  GO:0000978 RNA polymerase II cis-regulatory region sequence-specific DNA binding (F, IDA)
  GO:0032991 protein-containing complex (C, IDA)
  GO:0032993 protein-DNA complex (C, IDA)
  GO:00485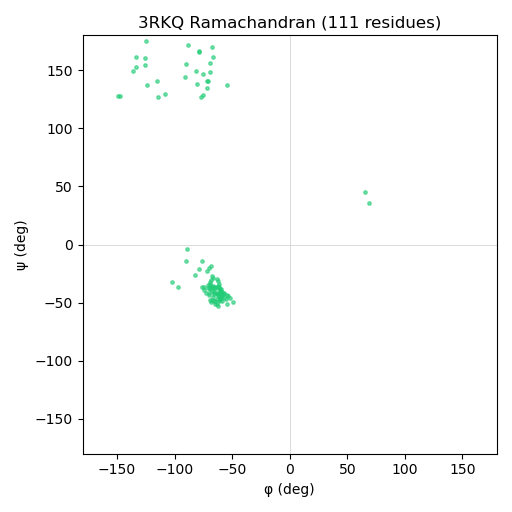36 spleen development (P, IMP)
  GO:0005515 protein binding (F, IPI)
  GO:0005654 nucleoplasm (C, TAS)
  GO:0005634 nucleus (C, IDA)
  GO:0000976 transcription cis-regulatory region binding (F, IDA)
  GO:0001216 DNA-binding transcription activator activity (F, IDA)
  GO:0001228 DNA-binding transcription activator activity, RNA polymerase II-specific (F, IDA)
  GO:0003677 DNA binding (F, IDA)
  GO:0003700 DNA-binding transcription factor activity (F, IDA)
  GO:0045944 positive regulation of transcription by RNA polymerase II (P, IDA)

Solvent-accessible surface area: 9752 Å² total; per-residue (Å²): 117,242,221,191,98,196,109,136,56,56,164,77,30,52,164,37,0,51,1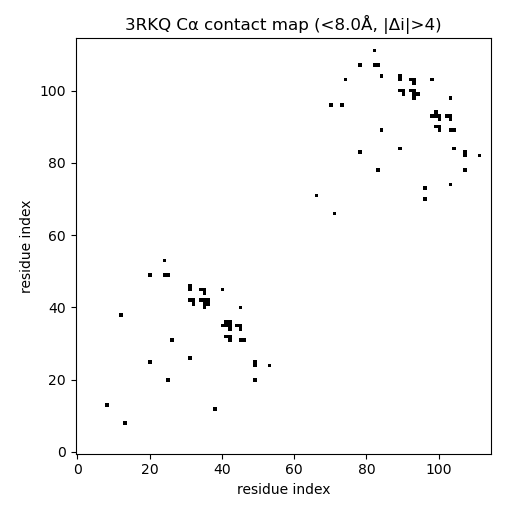11,38,17,177,114,61,95,143,16,52,53,95,58,58,70,133,6,5,66,91,16,163,26,84,39,73,70,0,90,66,30,2,101,73,59,42,176,152,54,199,117,239,211,200,109,194,110,132,52,58,166,73,35,51,151,31,0,48,93,33,20,178,120,61,107,147,15,55,57,95,52,53,81,97,2,5,84,92,12,182,28,79,44,78,67,0,84,66,21,2,89,61,60,65,194,148,74